Protein AF-A0A6G2JV86-F1 (afdb_monomer_lite)

Secondary structure (DSSP, 8-state):
-------SS---HHHHHHHHTS-HHHHHHHHHHTT----S-TT---SSTT-----------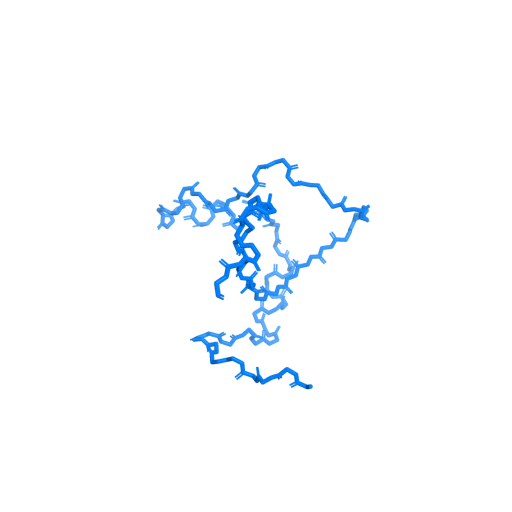-----GGGS--

Radius of gyration: 17.51 Å; chains: 1; bounding box: 28×32×50 Å

Sequence (72 aa):
MATAEHRPTELTDDMRMKLNAVSTATLAGQMQRRGMRNSFLNGLRPLNEGQRMLGYAHTLRFVPKREDFERR

Structure (mmCIF, N/CA/C/O backbone):
data_AF-A0A6G2JV86-F1
#
_entry.id   AF-A0A6G2JV86-F1
#
loop_
_atom_site.group_PDB
_atom_site.id
_atom_site.type_symbol
_atom_site.label_atom_id
_atom_site.label_alt_id
_atom_site.label_comp_id
_atom_site.label_asym_id
_atom_site.label_entity_id
_atom_site.label_seq_id
_atom_site.pdbx_PDB_ins_code
_atom_site.Cartn_x
_atom_site.Cartn_y
_atom_site.Cartn_z
_atom_site.occupancy
_atom_site.B_iso_or_equiv
_atom_site.auth_seq_id
_atom_site.auth_comp_id
_atom_site.auth_asym_id
_atom_site.auth_atom_id
_atom_site.pdbx_PDB_model_num
ATOM 1 N N . MET A 1 1 ? -15.681 -16.224 -18.934 1.00 37.09 1 MET A N 1
ATOM 2 C CA . MET A 1 1 ? -15.969 -16.436 -17.500 1.00 37.09 1 MET A CA 1
ATOM 3 C C . MET A 1 1 ? -14.659 -16.807 -16.834 1.00 37.09 1 MET A C 1
ATOM 5 O O . MET A 1 1 ? -14.043 -17.759 -17.288 1.00 37.09 1 MET A O 1
ATOM 9 N N . ALA A 1 2 ? -14.162 -15.994 -15.900 1.00 42.78 2 ALA A N 1
ATOM 10 C CA . ALA A 1 2 ? -12.836 -16.194 -15.317 1.00 42.78 2 ALA A CA 1
ATOM 11 C C . ALA A 1 2 ? -12.817 -17.483 -14.484 1.00 42.78 2 ALA A C 1
ATOM 13 O O . ALA A 1 2 ? -13.573 -17.617 -13.523 1.00 42.78 2 ALA A O 1
ATOM 14 N N . THR A 1 3 ? -11.981 -18.433 -14.893 1.00 44.00 3 THR A N 1
ATOM 15 C CA . THR A 1 3 ? -11.686 -19.677 -14.182 1.00 44.00 3 THR A CA 1
ATOM 16 C C . THR A 1 3 ? -11.204 -19.320 -12.777 1.00 44.00 3 THR A C 1
ATOM 18 O O . THR A 1 3 ? -10.301 -18.499 -12.629 1.00 44.00 3 THR A O 1
ATOM 21 N N . ALA A 1 4 ? -11.835 -19.868 -11.738 1.00 57.22 4 ALA A N 1
ATOM 22 C CA . ALA A 1 4 ? -11.464 -19.583 -10.358 1.00 57.22 4 ALA A CA 1
ATOM 23 C C . ALA A 1 4 ? -10.041 -20.105 -10.082 1.00 57.22 4 ALA A C 1
ATOM 25 O O . ALA A 1 4 ? -9.841 -21.298 -9.874 1.00 57.22 4 ALA A O 1
ATOM 26 N N . GLU A 1 5 ? -9.047 -19.214 -10.128 1.00 65.00 5 GLU A N 1
ATOM 27 C CA . GLU A 1 5 ? -7.676 -19.508 -9.703 1.00 65.00 5 GLU A CA 1
ATOM 28 C C . GLU A 1 5 ? -7.673 -20.023 -8.256 1.00 65.00 5 GLU A C 1
ATOM 30 O O . GLU A 1 5 ? -8.375 -19.490 -7.391 1.00 65.00 5 GLU A O 1
ATOM 35 N N . HIS A 1 6 ? -6.866 -21.053 -7.986 1.00 67.25 6 HIS A N 1
ATOM 36 C CA . HIS A 1 6 ? -6.689 -21.606 -6.647 1.00 67.25 6 HIS A CA 1
ATOM 37 C C . HIS A 1 6 ? -6.057 -20.551 -5.731 1.00 67.25 6 HIS A C 1
ATOM 39 O O . HIS A 1 6 ? -4.869 -20.243 -5.831 1.00 67.25 6 HIS A O 1
ATOM 45 N N . ARG A 1 7 ? -6.867 -19.974 -4.839 1.00 79.25 7 ARG A N 1
ATOM 46 C CA . ARG A 1 7 ? -6.403 -19.031 -3.820 1.00 79.25 7 ARG A CA 1
ATOM 47 C C . ARG A 1 7 ? -6.035 -19.818 -2.562 1.00 79.25 7 ARG A C 1
ATOM 49 O O . ARG A 1 7 ? -6.911 -20.476 -2.009 1.00 79.25 7 ARG A O 1
ATOM 56 N N . PRO A 1 8 ? -4.794 -19.719 -2.059 1.00 79.06 8 PRO A N 1
ATOM 57 C CA . PRO A 1 8 ? -4.365 -20.454 -0.867 1.00 79.06 8 PRO A CA 1
ATOM 58 C C . PRO A 1 8 ? -4.995 -19.924 0.430 1.00 79.06 8 PRO A C 1
ATOM 60 O O . PRO A 1 8 ? -4.816 -20.507 1.495 1.00 79.06 8 PRO A O 1
ATOM 63 N N . THR A 1 9 ? -5.694 -18.789 0.387 1.00 86.12 9 THR A N 1
ATOM 64 C CA . THR A 1 9 ? -6.359 -18.201 1.553 1.00 86.12 9 THR A CA 1
ATOM 65 C C . THR A 1 9 ? -7.683 -17.591 1.128 1.00 86.12 9 THR A C 1
ATOM 67 O O . THR A 1 9 ? -7.733 -16.815 0.172 1.00 86.12 9 THR A O 1
ATOM 70 N N . GLU A 1 10 ? -8.746 -17.935 1.849 1.00 91.00 10 GLU A N 1
ATOM 71 C CA . GLU A 1 10 ? -10.082 -17.404 1.625 1.00 91.00 10 GLU A CA 1
ATOM 72 C C . GLU A 1 10 ? -10.318 -16.143 2.468 1.00 91.00 10 GLU A C 1
ATOM 74 O O . GLU A 1 10 ? -10.092 -16.106 3.675 1.00 91.00 10 GLU A O 1
ATOM 79 N N . LEU A 1 11 ? -10.776 -15.084 1.809 1.00 90.50 11 LEU A N 1
ATOM 80 C CA . LEU A 1 11 ? -11.180 -13.818 2.399 1.00 90.50 11 LEU A CA 1
ATOM 81 C C . LEU A 1 11 ? -12.662 -13.901 2.780 1.00 90.50 11 LEU A C 1
ATOM 83 O O . LEU A 1 11 ? -13.535 -13.475 2.011 1.00 90.50 11 LEU A O 1
ATOM 87 N N . THR A 1 12 ? -12.904 -14.469 3.961 1.00 94.19 12 THR A N 1
ATOM 88 C CA . THR A 1 12 ? -14.233 -14.600 4.571 1.00 94.19 12 THR A CA 1
ATOM 89 C C . THR A 1 12 ? -14.851 -13.234 4.870 1.00 94.19 12 THR A C 1
ATOM 91 O O . THR A 1 12 ? -14.148 -12.224 4.976 1.00 94.19 12 THR A O 1
ATOM 94 N N . ASP A 1 13 ? -16.169 -13.185 5.046 1.00 94.12 13 ASP A N 1
ATOM 95 C CA . ASP A 1 13 ? -16.881 -11.928 5.311 1.00 94.12 13 ASP A CA 1
ATOM 96 C C . ASP A 1 13 ? -16.457 -11.269 6.629 1.00 94.12 13 ASP A C 1
ATOM 98 O O . ASP A 1 13 ? -16.290 -10.050 6.690 1.00 94.12 13 ASP A O 1
ATOM 102 N N . ASP A 1 14 ? -16.169 -12.064 7.662 1.00 95.50 14 ASP A N 1
ATOM 103 C CA . ASP A 1 14 ? -15.625 -11.561 8.928 1.00 95.50 14 ASP A CA 1
ATOM 104 C C . ASP A 1 14 ? -14.245 -10.908 8.733 1.00 95.50 14 ASP A C 1
ATOM 106 O O . ASP A 1 14 ? -13.988 -9.804 9.226 1.00 95.50 14 ASP A O 1
ATOM 110 N N . MET A 1 15 ? -13.365 -11.530 7.939 1.00 94.25 15 MET A N 1
ATOM 111 C CA . MET A 1 15 ? -12.078 -10.925 7.591 1.00 94.25 15 MET A CA 1
ATOM 112 C C . MET A 1 15 ? -12.264 -9.644 6.776 1.00 94.25 15 MET A C 1
ATOM 114 O O . MET A 1 15 ? -11.559 -8.664 7.025 1.00 94.25 15 MET A O 1
ATOM 118 N N . ARG A 1 16 ? -13.225 -9.607 5.841 1.00 94.19 16 ARG A N 1
ATOM 119 C CA . ARG A 1 16 ? -13.546 -8.384 5.083 1.00 94.19 16 ARG A CA 1
ATOM 120 C C . ARG A 1 16 ? -13.985 -7.261 5.999 1.00 94.19 16 ARG A C 1
ATOM 122 O O . ARG A 1 16 ? -13.507 -6.140 5.839 1.00 94.19 16 ARG A O 1
ATOM 129 N N . MET A 1 17 ? -14.863 -7.550 6.950 1.00 94.50 17 MET A N 1
ATOM 130 C CA . MET A 1 17 ? -15.346 -6.570 7.915 1.00 94.50 17 MET A CA 1
ATOM 131 C C . MET A 1 17 ? -14.190 -6.020 8.760 1.00 94.50 17 MET A C 1
ATOM 133 O O . MET A 1 17 ? -13.980 -4.807 8.809 1.00 94.50 17 MET A O 1
ATOM 137 N N . LYS A 1 18 ? -13.380 -6.904 9.355 1.00 94.69 18 LYS A N 1
ATOM 138 C CA . LYS A 1 18 ? -12.243 -6.521 10.209 1.00 94.69 18 LYS A CA 1
ATOM 139 C C . LYS A 1 18 ? -11.188 -5.711 9.458 1.00 94.69 18 LYS A C 1
ATOM 141 O O . LYS A 1 18 ? -10.700 -4.709 9.975 1.00 94.69 18 LYS A O 1
ATOM 146 N N . LEU A 1 19 ? -10.844 -6.121 8.237 1.00 94.25 19 LEU A N 1
ATOM 147 C CA . LEU A 1 19 ? -9.835 -5.437 7.427 1.00 94.25 19 LEU A CA 1
ATOM 148 C C . LEU A 1 19 ? -10.331 -4.088 6.891 1.00 94.25 19 LEU A C 1
ATOM 150 O O . LEU A 1 19 ? -9.537 -3.155 6.793 1.00 94.25 19 LEU A O 1
ATOM 154 N N . ASN A 1 20 ? -11.627 -3.942 6.597 1.00 93.06 20 ASN A N 1
ATOM 155 C CA . ASN A 1 20 ? -12.188 -2.648 6.197 1.00 93.06 20 ASN A CA 1
ATOM 156 C C . ASN A 1 20 ? -12.244 -1.637 7.352 1.00 93.06 20 ASN A C 1
ATOM 158 O O . ASN A 1 20 ? -12.098 -0.439 7.100 1.00 93.06 20 ASN A O 1
ATOM 162 N N . ALA A 1 21 ? -12.397 -2.105 8.595 1.00 93.94 21 ALA A N 1
ATOM 163 C CA . ALA A 1 21 ? -12.492 -1.262 9.787 1.00 93.94 21 ALA A CA 1
ATOM 164 C C . ALA A 1 21 ? -11.161 -0.613 10.223 1.00 93.94 21 ALA A C 1
ATOM 166 O O . ALA A 1 21 ? -11.170 0.332 1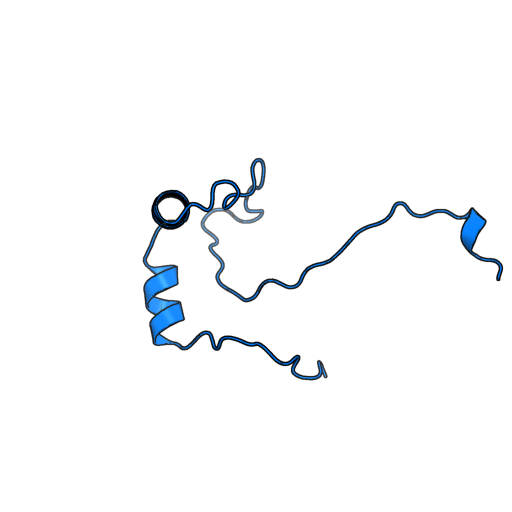1.010 1.00 93.94 21 ALA A O 1
ATOM 167 N N . VAL A 1 22 ? -10.011 -1.090 9.733 1.00 95.06 22 VAL A N 1
ATOM 168 C CA . VAL A 1 22 ? -8.681 -0.599 10.145 1.00 95.06 22 VAL A CA 1
ATOM 169 C C . VAL A 1 22 ? -8.007 0.250 9.068 1.00 95.06 22 VAL A C 1
ATOM 171 O O . VAL A 1 22 ? -8.246 0.099 7.871 1.00 95.06 22 VAL A O 1
ATOM 174 N N . SER A 1 23 ? -7.136 1.178 9.471 1.00 93.62 23 SER A N 1
ATOM 175 C CA . SER A 1 23 ? -6.377 1.996 8.517 1.00 93.62 23 SER A CA 1
ATOM 176 C C . SER A 1 23 ? -5.227 1.210 7.869 1.00 93.62 23 SER A C 1
ATOM 178 O O . SER A 1 23 ? -4.665 0.288 8.467 1.00 93.62 23 SER A O 1
ATOM 180 N N . THR A 1 24 ? -4.818 1.619 6.664 1.00 93.44 24 THR A N 1
ATOM 181 C CA . THR A 1 24 ? -3.627 1.070 5.993 1.00 93.44 24 THR A CA 1
ATOM 182 C C . THR A 1 24 ? -2.348 1.330 6.795 1.00 93.44 24 THR A C 1
ATOM 184 O O . THR A 1 24 ? -1.475 0.467 6.834 1.00 93.44 24 THR A O 1
ATOM 187 N N . ALA A 1 25 ? -2.262 2.457 7.513 1.00 93.94 25 ALA A N 1
ATOM 188 C CA . ALA A 1 25 ? -1.147 2.770 8.410 1.00 93.94 25 ALA A CA 1
ATOM 189 C C . ALA A 1 25 ? -1.057 1.784 9.589 1.00 93.94 25 ALA A C 1
ATOM 191 O O . ALA A 1 25 ? 0.024 1.299 9.923 1.00 93.94 25 ALA A O 1
ATOM 192 N N . THR A 1 26 ? -2.199 1.424 10.183 1.00 95.88 26 THR A N 1
ATOM 193 C CA . THR A 1 26 ? -2.265 0.417 11.252 1.00 95.88 26 THR A CA 1
ATOM 194 C C . THR A 1 26 ? -1.807 -0.951 10.746 1.00 95.88 26 THR A C 1
ATOM 196 O O . THR A 1 26 ? -1.008 -1.613 11.410 1.00 95.88 26 THR A O 1
ATOM 199 N N . LEU A 1 27 ? -2.270 -1.362 9.559 1.00 94.88 27 LEU A N 1
ATOM 200 C CA . LEU A 1 27 ? -1.860 -2.622 8.932 1.00 94.88 27 LEU A CA 1
ATOM 201 C C . LEU A 1 27 ? -0.354 -2.649 8.643 1.00 94.88 27 LEU A C 1
ATOM 203 O O . LEU A 1 27 ? 0.309 -3.622 9.003 1.00 94.88 27 LEU A O 1
ATOM 207 N N . ALA A 1 28 ? 0.201 -1.573 8.078 1.00 94.81 28 ALA A N 1
ATOM 208 C CA . ALA A 1 28 ? 1.635 -1.452 7.822 1.00 94.81 28 ALA A CA 1
ATOM 209 C C . ALA A 1 28 ? 2.458 -1.581 9.117 1.00 94.81 28 ALA A C 1
ATOM 211 O O . ALA A 1 28 ? 3.429 -2.335 9.153 1.00 94.81 28 ALA A O 1
ATOM 212 N N . GLY A 1 29 ? 2.021 -0.939 10.208 1.00 96.06 29 GLY A N 1
ATOM 213 C CA . GLY A 1 29 ? 2.664 -1.062 11.519 1.00 96.06 29 GLY A CA 1
ATOM 214 C C . GLY A 1 29 ? 2.640 -2.490 12.080 1.00 96.06 29 GLY A C 1
ATOM 215 O O . GLY A 1 29 ? 3.650 -2.975 12.591 1.00 96.06 29 GLY A O 1
ATOM 216 N N . GLN A 1 30 ? 1.520 -3.210 11.947 1.00 96.00 30 GLN A N 1
ATOM 217 C CA . GLN A 1 30 ? 1.445 -4.623 12.348 1.00 96.00 30 GLN A CA 1
ATOM 218 C C . GLN A 1 30 ? 2.334 -5.518 11.478 1.00 96.00 30 GLN A C 1
ATOM 220 O O . GLN A 1 30 ? 2.986 -6.427 11.992 1.00 96.00 30 GLN A O 1
ATOM 225 N N . MET A 1 31 ? 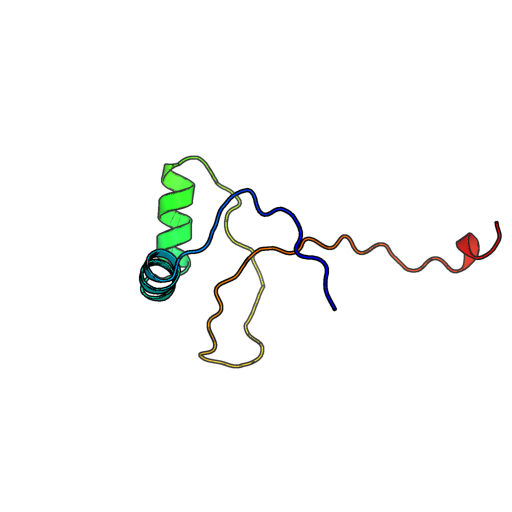2.406 -5.251 10.174 1.00 96.19 31 MET A N 1
ATOM 226 C CA . MET A 1 31 ? 3.295 -5.973 9.265 1.00 96.19 31 MET A CA 1
ATOM 227 C C . MET A 1 31 ? 4.773 -5.727 9.593 1.00 96.19 31 MET A C 1
ATOM 229 O O . MET A 1 31 ? 5.552 -6.680 9.638 1.00 96.19 31 MET A O 1
ATOM 233 N N . GLN A 1 32 ? 5.144 -4.489 9.925 1.00 95.81 32 GLN A N 1
ATOM 234 C CA . GLN A 1 32 ? 6.497 -4.131 10.349 1.00 95.81 32 GLN A CA 1
ATOM 235 C C . GLN A 1 32 ? 6.914 -4.876 11.621 1.00 95.81 32 GLN A C 1
ATOM 237 O O . GLN A 1 32 ? 8.016 -5.420 11.675 1.00 95.81 32 GLN A O 1
ATOM 242 N N . ARG A 1 33 ? 6.022 -4.972 12.619 1.00 96.25 33 ARG A N 1
ATOM 243 C CA . ARG A 1 33 ? 6.252 -5.765 13.845 1.00 96.25 33 ARG A CA 1
ATOM 244 C C . ARG A 1 33 ? 6.486 -7.251 13.558 1.00 96.25 33 ARG A C 1
ATOM 246 O O . ARG A 1 33 ? 7.170 -7.914 14.326 1.00 96.25 33 ARG A O 1
ATOM 253 N N . ARG A 1 34 ? 5.950 -7.764 12.446 1.00 96.62 34 ARG A N 1
ATOM 254 C CA . ARG A 1 34 ? 6.156 -9.139 11.958 1.00 96.62 34 ARG A CA 1
ATOM 255 C C . ARG A 1 34 ? 7.367 -9.280 11.024 1.00 96.62 34 ARG A C 1
ATOM 257 O O . ARG A 1 34 ? 7.544 -10.330 10.420 1.00 96.62 34 ARG A O 1
ATOM 264 N N . GLY A 1 35 ? 8.186 -8.236 10.877 1.00 96.81 35 GLY A N 1
ATOM 265 C CA . GLY A 1 35 ? 9.399 -8.247 10.053 1.00 96.81 35 GLY A CA 1
ATOM 266 C C . GLY A 1 35 ? 9.197 -7.862 8.583 1.00 96.81 35 GLY A C 1
ATOM 267 O O . GLY A 1 35 ? 10.174 -7.772 7.842 1.00 96.81 35 GLY A O 1
ATOM 268 N N . MET A 1 36 ? 7.968 -7.570 8.145 1.00 96.00 36 MET A N 1
ATOM 269 C CA . MET A 1 36 ? 7.694 -7.126 6.775 1.00 96.00 36 MET A CA 1
ATOM 270 C C . MET A 1 36 ? 7.894 -5.615 6.656 1.00 96.00 36 MET A C 1
ATOM 272 O O . MET A 1 36 ? 7.047 -4.825 7.070 1.00 96.00 36 MET A O 1
ATOM 276 N N . ARG A 1 37 ? 9.029 -5.214 6.078 1.00 90.00 37 ARG A N 1
ATOM 277 C CA . ARG A 1 37 ? 9.418 -3.799 5.943 1.00 90.00 37 ARG A CA 1
ATOM 278 C C . ARG A 1 37 ? 8.895 -3.124 4.668 1.00 90.00 37 ARG A C 1
ATOM 280 O O . ARG A 1 37 ? 8.735 -1.912 4.662 1.00 90.00 37 ARG A O 1
ATOM 287 N N . ASN A 1 38 ? 8.567 -3.904 3.635 1.00 91.88 38 ASN A N 1
ATOM 288 C CA . ASN A 1 38 ? 8.116 -3.413 2.324 1.00 91.88 38 ASN A CA 1
ATOM 289 C C . ASN A 1 38 ? 6.619 -3.688 2.091 1.00 91.88 38 ASN A C 1
ATOM 291 O O . ASN A 1 38 ? 6.232 -4.262 1.079 1.00 91.88 38 ASN A O 1
ATOM 295 N N . SER A 1 39 ? 5.776 -3.336 3.064 1.00 92.56 39 SER A N 1
ATOM 296 C CA . SER A 1 39 ? 4.329 -3.615 3.062 1.00 92.56 39 SER A CA 1
ATOM 297 C C . SER A 1 39 ? 3.461 -2.476 2.513 1.00 92.56 39 SER A C 1
ATOM 299 O O . SER A 1 39 ? 2.244 -2.626 2.417 1.00 92.56 39 SER A O 1
ATOM 301 N N . PHE A 1 40 ? 4.065 -1.341 2.153 1.00 92.81 40 PHE A N 1
ATOM 302 C CA . PHE A 1 40 ? 3.366 -0.153 1.667 1.00 92.81 40 PHE A CA 1
ATOM 303 C C . PHE A 1 40 ? 3.936 0.319 0.324 1.00 92.81 40 PHE A C 1
ATOM 305 O O . PHE A 1 40 ? 5.151 0.348 0.129 1.00 92.81 40 PHE A O 1
ATOM 312 N N . LEU A 1 41 ? 3.048 0.696 -0.598 1.00 91.81 41 LEU A N 1
ATOM 313 C CA . LEU A 1 41 ? 3.394 1.192 -1.930 1.00 91.81 41 LEU A CA 1
ATOM 314 C C . LEU A 1 41 ? 3.422 2.725 -1.915 1.00 91.81 41 LEU A C 1
ATOM 316 O O . LEU A 1 41 ? 2.383 3.380 -1.823 1.00 91.81 41 LEU A O 1
ATOM 320 N N . ASN A 1 42 ? 4.621 3.297 -2.007 1.00 92.00 42 ASN A N 1
ATOM 321 C CA . ASN A 1 42 ? 4.822 4.744 -1.977 1.00 92.00 42 ASN A CA 1
ATOM 322 C C . ASN A 1 42 ? 4.370 5.414 -3.282 1.00 92.00 42 ASN A C 1
ATOM 324 O O . ASN A 1 42 ? 4.585 4.886 -4.370 1.00 92.00 42 ASN A O 1
ATOM 328 N N . GLY A 1 43 ? 3.787 6.610 -3.172 1.00 91.88 43 GLY A N 1
ATOM 329 C CA . GLY A 1 43 ? 3.407 7.439 -4.322 1.00 91.88 43 GLY A CA 1
ATOM 330 C C . GLY A 1 43 ? 2.050 7.108 -4.949 1.00 91.88 43 GLY A C 1
ATOM 331 O O . GLY A 1 43 ? 1.586 7.869 -5.796 1.00 91.88 43 GLY A O 1
ATOM 332 N N . LEU A 1 44 ? 1.376 6.039 -4.513 1.00 90.81 44 LEU A N 1
ATOM 333 C CA . LEU A 1 44 ? 0.012 5.749 -4.949 1.00 90.81 44 LEU A CA 1
ATOM 334 C C . LEU A 1 44 ? -0.979 6.742 -4.337 1.00 90.81 44 LEU A C 1
ATOM 336 O O . LEU A 1 44 ? -0.945 7.018 -3.137 1.00 90.81 44 LEU A O 1
ATOM 340 N N . ARG A 1 45 ? -1.892 7.245 -5.168 1.00 91.25 45 ARG A N 1
ATOM 341 C CA . ARG A 1 45 ? -3.016 8.088 -4.752 1.00 91.25 45 ARG A CA 1
ATOM 342 C C . ARG A 1 45 ? -4.314 7.526 -5.329 1.00 91.25 45 ARG A C 1
ATOM 344 O O 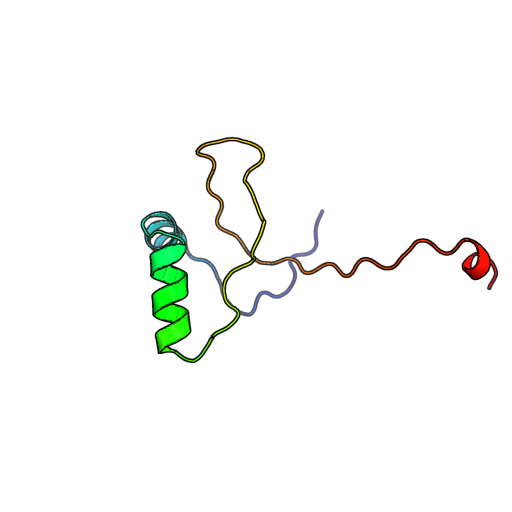. ARG A 1 45 ? -4.294 7.033 -6.458 1.00 91.25 45 ARG A O 1
ATOM 351 N N . PRO A 1 46 ? -5.422 7.561 -4.573 1.00 91.94 46 PRO A N 1
ATOM 352 C CA . PRO A 1 46 ? -6.709 7.136 -5.096 1.00 91.94 46 PRO A CA 1
ATOM 353 C C . PRO A 1 46 ? -7.152 8.090 -6.210 1.00 91.94 46 PRO A C 1
ATOM 355 O O . PRO A 1 46 ? -6.954 9.298 -6.107 1.00 91.94 46 PRO A O 1
ATOM 358 N N . LEU A 1 47 ? -7.759 7.540 -7.262 1.00 94.12 47 LEU A N 1
ATOM 359 C CA . LEU A 1 47 ? -8.350 8.346 -8.333 1.00 94.12 47 LEU A CA 1
ATOM 360 C C . LEU A 1 47 ? -9.637 9.042 -7.865 1.00 94.12 47 LEU A C 1
ATOM 362 O O . LEU A 1 47 ? -9.884 10.184 -8.229 1.00 94.12 47 LEU A O 1
ATOM 366 N N . ASN A 1 48 ? -10.420 8.356 -7.026 1.00 94.56 48 ASN A N 1
ATOM 367 C CA . ASN A 1 48 ? -11.614 8.894 -6.383 1.00 94.56 48 ASN A CA 1
ATOM 368 C C . ASN A 1 48 ? -11.336 9.097 -4.895 1.00 94.56 48 ASN A C 1
ATOM 370 O O . ASN A 1 48 ? -11.028 8.142 -4.174 1.00 94.56 48 ASN A O 1
ATOM 374 N N . GLU A 1 49 ? -11.460 10.332 -4.425 1.00 90.75 49 GLU A N 1
ATOM 375 C CA . GLU A 1 49 ? -11.263 10.653 -3.015 1.00 90.75 49 GLU A CA 1
ATOM 376 C C . GLU A 1 49 ? -12.261 9.901 -2.121 1.00 90.75 49 GLU A C 1
ATOM 378 O O . GLU A 1 49 ? -13.407 9.652 -2.490 1.00 90.75 49 GLU A O 1
ATOM 383 N N . GLY A 1 50 ? -11.805 9.478 -0.941 1.00 87.75 50 GLY A N 1
ATOM 384 C CA . GLY A 1 50 ? -12.619 8.719 0.014 1.00 87.75 50 GLY A CA 1
ATOM 385 C C . GLY A 1 50 ? -12.851 7.246 -0.348 1.00 87.75 50 GLY A C 1
ATOM 386 O O . GLY A 1 50 ? -13.264 6.472 0.519 1.00 87.75 50 GLY A O 1
ATOM 387 N N . GLN A 1 51 ? -12.535 6.813 -1.573 1.00 90.69 51 GLN A N 1
ATOM 388 C CA . GLN A 1 51 ? -12.693 5.414 -1.955 1.00 90.69 51 GLN A CA 1
ATOM 389 C C . GLN A 1 51 ? -11.626 4.533 -1.291 1.00 90.69 51 GLN A C 1
ATOM 391 O O . GLN A 1 51 ? -10.425 4.807 -1.333 1.00 90.69 51 GLN A O 1
ATOM 396 N N . ARG A 1 52 ? -12.078 3.427 -0.696 1.00 89.69 52 ARG A N 1
ATOM 397 C CA . ARG A 1 52 ? -11.236 2.385 -0.100 1.00 89.69 52 ARG A CA 1
ATOM 398 C C . ARG A 1 52 ? -11.495 1.063 -0.807 1.00 89.69 52 ARG A C 1
ATOM 400 O O . ARG A 1 52 ? -12.599 0.824 -1.291 1.00 89.69 52 ARG A O 1
ATOM 407 N N . MET A 1 53 ? -10.484 0.201 -0.854 1.00 91.69 53 MET A N 1
ATOM 408 C CA . MET A 1 53 ? -10.610 -1.119 -1.461 1.00 91.69 53 MET A CA 1
ATOM 409 C C . MET A 1 53 ? -9.917 -2.194 -0.631 1.00 91.69 53 MET A C 1
ATOM 411 O O . MET A 1 53 ? -8.863 -1.965 -0.041 1.00 91.69 53 MET A O 1
ATOM 415 N N . LEU A 1 54 ? -10.517 -3.380 -0.638 1.00 93.75 54 LEU A N 1
ATOM 416 C CA . LEU A 1 54 ? -9.973 -4.605 -0.077 1.00 93.75 54 LEU A CA 1
ATOM 417 C C . LEU A 1 54 ? -10.237 -5.732 -1.074 1.00 93.75 54 LEU A C 1
ATOM 419 O O . LEU A 1 54 ? -11.362 -5.903 -1.545 1.00 93.75 54 LEU A O 1
ATOM 423 N N . GLY A 1 55 ? -9.213 -6.520 -1.376 1.00 91.19 55 GLY A N 1
ATOM 424 C CA . GLY A 1 55 ? -9.336 -7.623 -2.313 1.00 91.19 55 GLY A CA 1
ATOM 425 C C . GLY A 1 55 ? -8.064 -8.447 -2.399 1.00 91.19 55 GLY A C 1
ATOM 426 O O . GLY A 1 55 ? -7.089 -8.202 -1.690 1.00 91.19 55 GLY A O 1
ATOM 427 N N . TYR A 1 56 ? -8.097 -9.436 -3.282 1.00 92.50 56 TYR A N 1
ATOM 428 C CA . TYR A 1 56 ? -6.933 -10.252 -3.588 1.00 92.50 56 TYR A CA 1
ATOM 429 C C . TYR A 1 56 ? -5.998 -9.515 -4.543 1.00 92.50 56 TYR A C 1
ATOM 431 O O . TYR A 1 56 ? -6.454 -8.810 -5.445 1.00 92.50 56 TYR A O 1
ATOM 439 N N . ALA A 1 57 ? -4.695 -9.712 -4.363 1.00 91.12 57 ALA A N 1
ATOM 440 C CA . ALA A 1 57 ? -3.705 -9.223 -5.307 1.00 91.12 57 ALA A CA 1
ATOM 441 C C . ALA A 1 57 ? -3.732 -10.085 -6.576 1.00 91.12 57 ALA A C 1
ATOM 443 O O . ALA A 1 57 ? -3.610 -11.306 -6.500 1.00 91.12 57 ALA A O 1
ATOM 444 N N . HIS A 1 58 ? -3.853 -9.439 -7.732 1.00 90.19 58 HIS A N 1
ATOM 445 C CA . HIS A 1 58 ? -3.554 -10.038 -9.027 1.00 90.19 58 HIS A CA 1
ATOM 446 C C . HIS A 1 58 ? -2.308 -9.337 -9.569 1.00 90.19 58 HIS A C 1
ATOM 448 O O . HIS A 1 58 ? -2.314 -8.120 -9.768 1.00 90.19 58 HIS A O 1
ATOM 454 N N . THR A 1 59 ? -1.204 -10.072 -9.695 1.00 91.38 59 THR A N 1
ATOM 455 C CA . THR A 1 59 ? 0.111 -9.497 -9.991 1.00 91.38 59 THR A CA 1
ATOM 456 C C . THR A 1 59 ? 0.367 -9.495 -11.491 1.00 91.38 59 THR A C 1
ATOM 458 O O . THR A 1 59 ? 0.347 -10.529 -12.150 1.00 91.38 59 THR A O 1
ATOM 461 N N . LEU A 1 60 ? 0.636 -8.312 -12.039 1.00 94.12 60 LEU A N 1
ATOM 462 C CA . LEU A 1 60 ? 0.974 -8.130 -13.446 1.00 94.12 60 LEU A CA 1
ATOM 463 C C . LEU A 1 60 ? 2.403 -7.610 -13.555 1.00 94.12 60 LEU A C 1
ATOM 465 O O . LEU A 1 60 ? 2.816 -6.730 -12.799 1.00 94.12 60 LEU A O 1
ATOM 469 N N . ARG A 1 61 ? 3.154 -8.137 -14.524 1.00 95.44 61 ARG A N 1
ATOM 470 C CA . ARG A 1 61 ? 4.472 -7.618 -14.888 1.00 95.44 61 ARG A CA 1
ATOM 471 C C . ARG A 1 61 ? 4.381 -6.960 -16.254 1.00 95.44 61 ARG A C 1
ATOM 473 O O . ARG A 1 61 ? 4.214 -7.645 -17.259 1.00 95.44 61 ARG A O 1
ATOM 480 N N . PHE A 1 62 ? 4.540 -5.644 -16.279 1.00 92.19 62 PHE A N 1
ATOM 481 C CA . PHE A 1 62 ? 4.656 -4.897 -17.523 1.00 92.19 62 PHE A CA 1
ATOM 482 C C . PHE A 1 62 ? 6.087 -4.980 -18.045 1.00 92.19 62 PHE A C 1
ATOM 484 O O . PHE A 1 62 ? 7.052 -4.881 -17.285 1.00 92.19 62 PHE A O 1
ATOM 491 N N . VAL A 1 63 ? 6.214 -5.164 -19.351 1.00 91.25 63 VAL A N 1
ATOM 492 C CA . VAL A 1 63 ? 7.475 -5.050 -20.081 1.00 91.25 63 VAL A CA 1
ATOM 493 C C . VAL A 1 63 ? 7.307 -3.961 -21.138 1.00 91.25 63 VAL A C 1
ATOM 495 O O . VAL A 1 63 ? 6.199 -3.809 -21.660 1.00 91.25 63 VAL A O 1
ATOM 498 N N . PRO A 1 64 ? 8.354 -3.179 -21.447 1.00 91.25 64 PRO A N 1
ATOM 499 C CA . PRO A 1 64 ? 8.276 -2.197 -22.519 1.00 91.25 64 PRO A CA 1
ATOM 500 C C . PRO A 1 64 ? 7.862 -2.866 -23.830 1.00 91.25 64 PRO A C 1
ATOM 502 O O . PRO A 1 64 ? 8.381 -3.934 -24.169 1.00 91.25 64 PRO A O 1
ATOM 505 N N . LYS A 1 65 ? 6.947 -2.231 -24.572 1.00 86.69 65 LYS A N 1
ATOM 506 C CA . LYS A 1 65 ? 6.621 -2.685 -25.924 1.00 86.69 65 LYS A CA 1
ATOM 507 C C . LYS A 1 65 ? 7.883 -2.570 -26.774 1.00 86.69 65 LYS A C 1
ATOM 509 O O . LYS A 1 65 ? 8.518 -1.519 -26.819 1.00 86.69 65 LYS A O 1
ATOM 514 N N . ARG A 1 66 ? 8.231 -3.664 -27.435 1.00 86.31 66 ARG A N 1
ATOM 515 C CA . ARG A 1 66 ? 9.375 -3.764 -28.331 1.00 86.31 66 ARG A CA 1
ATOM 516 C C . ARG A 1 66 ? 8.877 -4.276 -29.670 1.00 86.31 66 ARG A C 1
ATOM 518 O O . ARG A 1 66 ? 8.465 -5.426 -29.774 1.00 86.31 66 ARG A O 1
ATOM 525 N N . GLU A 1 67 ? 8.862 -3.391 -30.661 1.00 81.81 67 GLU A N 1
ATOM 526 C CA . GLU A 1 67 ? 8.352 -3.685 -32.009 1.00 81.81 67 GLU A CA 1
ATOM 527 C C . GLU A 1 67 ? 9.259 -4.665 -32.771 1.00 81.81 67 GLU A C 1
ATOM 529 O O . GLU A 1 67 ? 8.836 -5.293 -33.734 1.00 81.81 67 GLU A O 1
ATOM 534 N N . ASP A 1 68 ? 10.491 -4.875 -32.299 1.00 79.69 68 ASP A N 1
ATOM 535 C CA . ASP A 1 68 ? 11.451 -5.813 -32.877 1.00 79.69 68 ASP A CA 1
ATOM 536 C C . ASP A 1 68 ? 11.190 -7.293 -32.528 1.00 79.69 68 ASP A C 1
ATOM 538 O O . ASP A 1 68 ? 11.797 -8.176 -33.131 1.00 79.69 68 ASP A O 1
ATOM 542 N N . PHE A 1 69 ? 10.265 -7.593 -31.607 1.00 63.12 69 PHE A N 1
ATOM 543 C CA . PHE A 1 69 ? 9.917 -8.967 -31.207 1.00 63.12 69 PHE A CA 1
ATOM 544 C C . PHE A 1 69 ? 8.711 -9.579 -31.953 1.00 63.12 69 PHE A C 1
ATOM 546 O O . PHE A 1 69 ? 8.319 -10.700 -31.639 1.00 63.12 69 PHE A O 1
ATOM 553 N N . GLU A 1 70 ? 8.126 -8.904 -32.949 1.00 62.47 70 GLU A N 1
ATOM 554 C CA . GLU A 1 70 ? 6.901 -9.367 -33.639 1.00 62.47 70 GLU A CA 1
ATOM 555 C C . GLU A 1 70 ? 7.123 -10.458 -34.710 1.00 62.47 70 GLU A C 1
ATOM 557 O O . GLU A 1 70 ? 6.163 -10.966 -35.287 1.00 62.47 70 GLU A O 1
ATOM 562 N N . ARG A 1 71 ? 8.371 -10.869 -34.976 1.00 57.69 71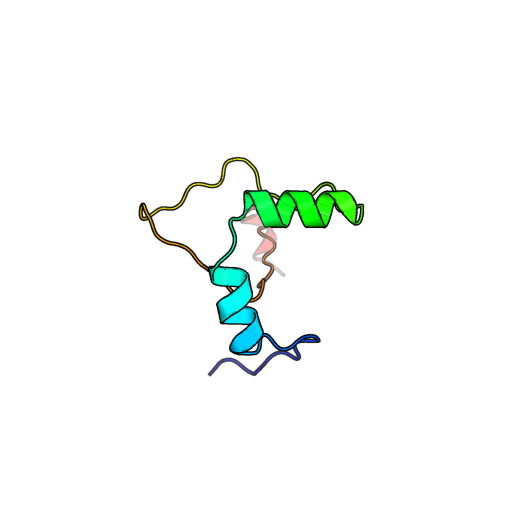 ARG A N 1
ATOM 563 C CA . ARG A 1 71 ? 8.679 -11.988 -35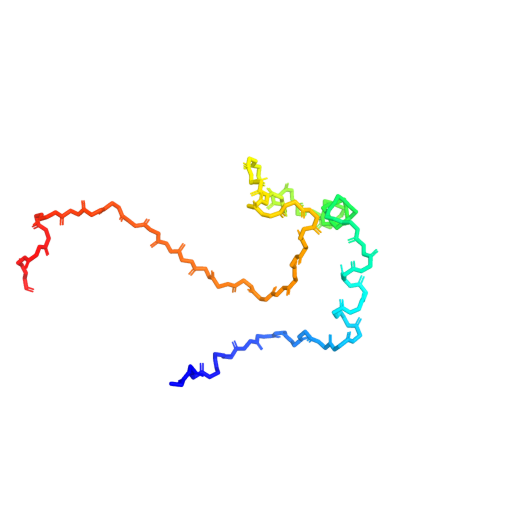.885 1.00 57.69 71 ARG A CA 1
ATOM 564 C C . ARG A 1 71 ? 9.420 -13.110 -35.169 1.00 57.69 71 ARG A C 1
ATOM 566 O O . ARG A 1 71 ? 10.652 -13.115 -35.145 1.00 57.69 71 ARG A O 1
ATOM 573 N N . ARG A 1 72 ? 8.685 -14.107 -34.680 1.00 53.06 72 ARG A N 1
ATOM 574 C CA . ARG A 1 72 ? 9.137 -15.501 -34.730 1.00 53.06 72 ARG A CA 1
ATOM 575 C C . ARG A 1 72 ? 7.979 -16.479 -34.670 1.00 53.06 72 ARG A C 1
ATOM 577 O O . ARG A 1 72 ? 7.051 -16.223 -33.877 1.00 53.06 72 ARG A O 1
#

pLDDT: mean 86.87, std 13.84, range [37.09, 96.81]

Foldseek 3Di:
DDDDDDDPDDCDPVNVVVVVVDDPVVVQVVCVVVVNNPSDDPPDDDPDPPDDDDDDDDDDDDDDDDPVPPDD